Protein AF-A0A1R0V608-F1 (afdb_monomer_lite)

Foldseek 3Di:
DWDWDQDPVQKIKIKDKDFDADLVRHGDPPHIDIDIDIGNDPVVNVVVNVVCVVCVVVVHDPCPVVVVVVRPPLVVVVVVLVVCVVVDDPVVSVVSNVVSVVD

Structure (mmCIF, N/CA/C/O backbone):
data_AF-A0A1R0V608-F1
#
_entry.id   AF-A0A1R0V608-F1
#
loop_
_atom_site.group_PDB
_atom_site.id
_atom_site.type_symbol
_atom_site.label_atom_id
_atom_site.label_alt_id
_atom_site.label_comp_id
_atom_site.label_asym_id
_atom_site.label_entity_id
_atom_site.label_seq_id
_atom_site.pdbx_PDB_ins_code
_atom_site.Cartn_x
_atom_site.Cartn_y
_atom_site.Cartn_z
_atom_site.occupancy
_atom_site.B_iso_or_equiv
_atom_site.auth_seq_id
_atom_site.auth_comp_id
_atom_site.auth_asym_id
_atom_site.auth_atom_id
_atom_site.pdbx_PDB_model_num
ATOM 1 N N . MET A 1 1 ? -3.193 11.656 6.946 1.00 78.69 1 MET A N 1
ATOM 2 C CA . MET A 1 1 ? -4.225 11.465 7.982 1.00 78.69 1 MET A CA 1
ATOM 3 C C . MET A 1 1 ? -5.270 10.508 7.441 1.00 78.69 1 MET A C 1
ATOM 5 O O . MET A 1 1 ? -5.747 10.731 6.326 1.00 78.69 1 MET A O 1
ATOM 9 N N . ALA A 1 2 ? -5.525 9.419 8.165 1.00 88.31 2 ALA A N 1
ATOM 10 C CA . ALA A 1 2 ? -6.463 8.378 7.762 1.00 88.31 2 ALA A CA 1
ATOM 11 C C . ALA A 1 2 ? -7.786 8.540 8.527 1.00 88.31 2 ALA A C 1
ATOM 13 O O . ALA A 1 2 ? -7.813 9.016 9.660 1.00 88.31 2 ALA A O 1
ATOM 14 N N . TYR A 1 3 ? -8.902 8.169 7.910 1.00 91.69 3 TYR A N 1
ATOM 15 C CA . TYR A 1 3 ? -10.223 8.242 8.533 1.00 91.69 3 TYR A CA 1
ATOM 16 C C . TYR A 1 3 ? -11.063 7.023 8.173 1.00 91.69 3 TYR A C 1
ATOM 18 O O . TYR A 1 3 ? -10.761 6.310 7.219 1.00 91.69 3 TYR A O 1
ATOM 26 N N . ILE A 1 4 ? -12.114 6.778 8.951 1.00 93.00 4 ILE A N 1
ATOM 27 C CA . ILE A 1 4 ? -13.016 5.645 8.755 1.00 93.00 4 ILE A CA 1
ATOM 28 C C . ILE A 1 4 ? -14.385 6.176 8.369 1.00 93.00 4 ILE A C 1
ATOM 30 O O . ILE A 1 4 ? -14.875 7.155 8.930 1.00 93.00 4 ILE A O 1
ATOM 34 N N . ARG A 1 5 ? -14.991 5.519 7.391 1.00 92.12 5 ARG A N 1
ATOM 35 C CA . ARG A 1 5 ? -16.341 5.768 6.916 1.00 92.12 5 ARG A CA 1
ATOM 36 C C . ARG A 1 5 ? -17.150 4.491 7.070 1.00 92.12 5 ARG A C 1
ATOM 38 O O . ARG A 1 5 ? -16.773 3.455 6.531 1.00 92.12 5 ARG A O 1
ATOM 45 N N . GLU A 1 6 ? -18.279 4.569 7.755 1.00 90.50 6 GLU A N 1
ATOM 46 C CA . GLU A 1 6 ? -19.246 3.473 7.768 1.00 90.50 6 GLU A CA 1
ATOM 47 C C . GLU A 1 6 ? -20.010 3.427 6.440 1.00 90.50 6 GLU A C 1
ATOM 49 O O . GLU A 1 6 ? -20.413 4.454 5.883 1.00 90.50 6 GLU A O 1
ATOM 54 N N . LEU A 1 7 ? -20.162 2.220 5.903 1.00 89.06 7 LEU A N 1
ATOM 55 C CA . LEU A 1 7 ? -20.904 1.949 4.681 1.00 89.06 7 LEU A CA 1
ATOM 56 C C . LEU A 1 7 ? -22.309 1.454 5.026 1.00 89.06 7 LEU A C 1
ATOM 58 O O . LEU A 1 7 ? -22.538 0.807 6.046 1.00 89.06 7 LEU A O 1
ATOM 62 N N . THR A 1 8 ? -23.255 1.684 4.117 1.00 85.19 8 THR A N 1
ATOM 63 C CA . THR A 1 8 ? -24.673 1.321 4.282 1.00 85.19 8 THR A CA 1
ATOM 64 C C . THR A 1 8 ? -24.912 -0.184 4.461 1.00 85.19 8 THR A C 1
ATOM 66 O O . THR A 1 8 ? -25.985 -0.590 4.885 1.00 85.19 8 THR A O 1
ATOM 69 N N . ASN A 1 9 ? -23.919 -1.018 4.143 1.00 86.81 9 ASN A N 1
ATOM 70 C CA . ASN A 1 9 ? -23.944 -2.474 4.295 1.00 86.81 9 ASN A CA 1
ATOM 71 C C . ASN A 1 9 ? -23.361 -2.966 5.639 1.00 86.81 9 ASN A C 1
ATOM 73 O O . ASN A 1 9 ? -23.105 -4.159 5.779 1.00 86.81 9 ASN A O 1
ATOM 77 N N . GLY A 1 10 ? -23.099 -2.068 6.597 1.00 84.00 10 GLY A N 1
ATOM 78 C CA . GLY A 1 10 ? -22.519 -2.401 7.905 1.00 84.00 10 GLY A CA 1
ATOM 79 C C . GLY A 1 10 ? -21.003 -2.639 7.892 1.00 84.00 10 GLY A C 1
ATOM 80 O O . GLY A 1 10 ? -20.421 -2.954 8.930 1.00 84.00 10 GLY A O 1
ATOM 81 N N . LYS A 1 11 ? -20.344 -2.483 6.736 1.00 89.25 11 LYS A N 1
ATOM 82 C CA . LYS A 1 11 ? -18.883 -2.548 6.620 1.00 89.25 11 LYS A CA 1
ATOM 83 C C . LYS A 1 11 ? -18.244 -1.191 6.891 1.00 89.25 11 LYS A C 1
ATOM 85 O O . LYS A 1 11 ? -18.888 -0.148 6.825 1.00 89.25 11 LYS A O 1
ATOM 90 N N . HIS A 1 12 ? -16.948 -1.214 7.165 1.00 91.06 12 HIS A N 1
ATOM 91 C CA . HIS A 1 12 ? -16.175 -0.038 7.534 1.00 91.06 12 HIS A CA 1
ATOM 92 C C . HIS A 1 12 ? -15.093 0.184 6.482 1.00 91.06 12 HIS A C 1
ATOM 94 O O . HIS A 1 12 ? -14.305 -0.709 6.188 1.00 91.06 12 HIS A O 1
ATOM 100 N N . GLN A 1 13 ? -15.057 1.372 5.896 1.00 91.50 13 GLN A N 1
ATOM 101 C CA . GLN A 1 13 ? -14.074 1.756 4.897 1.00 91.50 13 GLN A CA 1
ATOM 102 C C . GLN A 1 13 ? -13.020 2.654 5.541 1.00 91.50 13 GLN A C 1
ATOM 104 O O . GLN A 1 13 ? -13.335 3.735 6.029 1.00 91.50 13 GLN A O 1
ATOM 109 N N . VAL A 1 14 ? -11.767 2.216 5.536 1.00 92.44 14 VAL A N 1
ATOM 110 C CA . VAL A 1 14 ? -10.612 3.011 5.948 1.00 92.44 14 VAL A CA 1
ATOM 111 C C . VAL A 1 14 ? -10.097 3.765 4.729 1.00 92.44 14 VAL A C 1
ATOM 113 O O . VAL A 1 14 ? -9.781 3.155 3.711 1.00 92.44 14 VAL A O 1
ATOM 116 N N . CYS A 1 15 ? -10.011 5.086 4.824 1.00 92.00 15 CYS A N 1
ATOM 117 C CA . CYS A 1 15 ? -9.596 5.983 3.753 1.00 92.00 15 CYS A CA 1
ATOM 118 C C . CYS A 1 15 ? -8.332 6.740 4.163 1.00 92.00 15 CYS A C 1
ATOM 120 O O . CYS A 1 15 ? -8.268 7.298 5.258 1.00 92.00 15 CYS A O 1
ATOM 122 N N . TRP A 1 16 ? -7.342 6.821 3.277 1.00 92.19 16 TRP A N 1
ATOM 123 C CA . TRP A 1 16 ? -6.118 7.585 3.525 1.00 92.19 16 TRP A CA 1
ATOM 124 C C . TRP A 1 16 ? -5.549 8.174 2.232 1.00 92.19 16 TRP A C 1
ATOM 126 O O . TRP A 1 16 ? -5.993 7.853 1.130 1.00 92.19 16 TRP A O 1
ATOM 136 N N . ARG A 1 17 ? -4.593 9.099 2.368 1.00 89.00 17 ARG A N 1
ATOM 137 C CA . ARG A 1 17 ? -3.900 9.732 1.239 1.00 8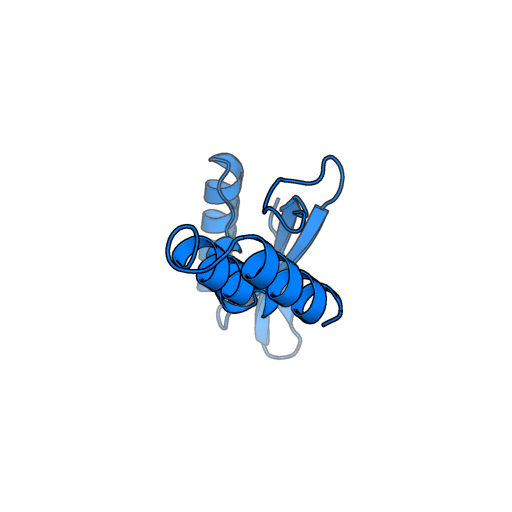9.00 17 ARG A CA 1
ATOM 138 C C . ARG A 1 17 ? -2.443 9.305 1.230 1.00 89.00 17 ARG A C 1
ATOM 140 O O . ARG A 1 17 ? -1.779 9.395 2.259 1.00 89.00 17 ARG A O 1
ATOM 147 N N . GLU A 1 18 ? -1.959 8.927 0.058 1.00 86.62 18 GLU A N 1
ATOM 148 C CA . GLU A 1 18 ? -0.555 8.603 -0.197 1.00 86.62 18 GLU A CA 1
ATOM 149 C C . GLU A 1 18 ? -0.050 9.397 -1.400 1.00 86.62 18 GLU A C 1
ATOM 151 O O . GLU A 1 18 ? -0.845 9.905 -2.195 1.00 86.62 18 GLU A O 1
ATOM 156 N N . ASN A 1 19 ? 1.270 9.507 -1.554 1.00 82.81 19 ASN A N 1
ATOM 157 C CA . ASN A 1 19 ? 1.862 10.100 -2.750 1.00 82.81 19 ASN A CA 1
ATOM 158 C C . ASN A 1 19 ? 1.548 9.236 -3.978 1.00 82.81 19 ASN A C 1
ATOM 160 O O . ASN A 1 19 ? 1.749 8.021 -3.954 1.00 82.81 19 ASN A O 1
ATOM 164 N N . ALA A 1 20 ? 1.106 9.871 -5.065 1.00 82.00 20 ALA A N 1
ATOM 165 C CA . ALA A 1 20 ? 1.067 9.217 -6.367 1.00 82.00 20 ALA A CA 1
ATOM 166 C C . ALA A 1 20 ? 2.494 8.837 -6.772 1.00 82.00 20 ALA A C 1
ATOM 168 O O . ALA A 1 20 ? 3.429 9.570 -6.450 1.00 82.00 20 ALA A O 1
ATOM 169 N N . ARG A 1 21 ? 2.669 7.726 -7.485 1.00 72.50 21 ARG A N 1
ATOM 170 C CA . ARG A 1 21 ? 3.973 7.309 -8.006 1.00 72.50 21 ARG A CA 1
ATOM 171 C C . ARG A 1 21 ? 3.957 7.266 -9.526 1.00 72.50 21 ARG A C 1
ATOM 173 O O . ARG A 1 21 ? 2.896 7.107 -10.124 1.00 72.50 21 ARG A O 1
ATOM 180 N N . ASP A 1 22 ? 5.122 7.481 -10.118 1.00 73.75 22 ASP A N 1
ATOM 181 C CA . ASP A 1 22 ? 5.336 7.291 -11.549 1.00 73.75 22 ASP A CA 1
ATOM 182 C C . ASP A 1 22 ? 5.565 5.807 -11.890 1.00 73.75 22 ASP A C 1
ATOM 184 O O . ASP A 1 22 ? 5.576 4.941 -11.009 1.00 73.75 22 ASP A O 1
ATOM 188 N N . ASP A 1 23 ? 5.788 5.519 -13.173 1.00 63.94 23 ASP A N 1
ATOM 189 C CA . ASP A 1 23 ? 6.050 4.166 -13.685 1.00 63.94 23 ASP A CA 1
ATOM 190 C C . ASP A 1 23 ? 7.324 3.521 -13.099 1.00 63.94 23 ASP A C 1
ATOM 192 O O . ASP A 1 23 ? 7.545 2.316 -13.244 1.00 63.94 23 ASP A O 1
ATOM 196 N N . TYR A 1 24 ? 8.170 4.310 -12.430 1.00 54.00 24 TYR A N 1
ATOM 197 C CA . TYR A 1 24 ? 9.416 3.889 -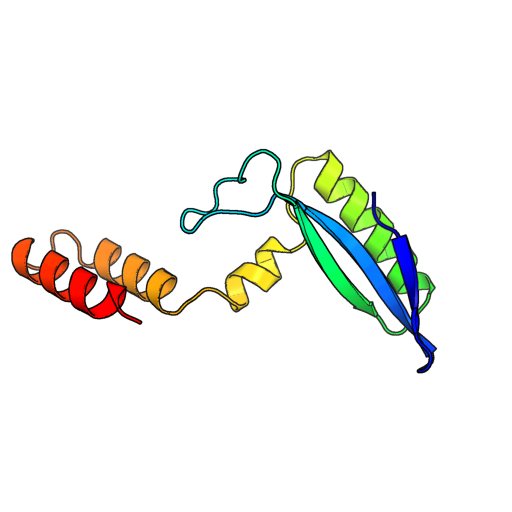11.788 1.00 54.00 24 TYR A CA 1
ATOM 198 C C . TYR A 1 24 ? 9.268 3.763 -10.266 1.00 54.00 24 TYR A C 1
ATOM 200 O O . TYR A 1 24 ? 10.224 3.416 -9.570 1.00 54.00 24 TYR A O 1
ATOM 208 N N . GLY A 1 25 ? 8.069 4.017 -9.735 1.00 58.56 25 GLY A N 1
ATOM 209 C CA . GLY A 1 25 ? 7.786 3.957 -8.313 1.00 58.56 25 GLY A CA 1
ATOM 210 C C . GLY A 1 25 ? 8.317 5.157 -7.530 1.00 58.56 25 GLY A C 1
ATOM 211 O O . GLY A 1 25 ? 8.317 5.096 -6.303 1.00 58.56 25 GLY A O 1
ATOM 212 N N . ALA A 1 26 ? 8.757 6.244 -8.162 1.00 71.00 26 ALA A N 1
ATOM 213 C CA . ALA A 1 26 ? 9.152 7.454 -7.450 1.00 71.00 26 ALA A CA 1
ATOM 214 C C . ALA A 1 26 ? 7.912 8.295 -7.088 1.00 71.00 26 ALA A C 1
ATOM 216 O O . ALA A 1 26 ? 6.981 8.390 -7.891 1.00 71.00 26 ALA A O 1
ATOM 217 N N . PRO A 1 27 ? 7.853 8.914 -5.892 1.00 75.62 27 PRO A N 1
ATOM 218 C CA . PRO A 1 27 ? 6.733 9.770 -5.520 1.00 75.62 27 PRO A CA 1
ATOM 219 C C . PRO A 1 27 ? 6.678 11.014 -6.417 1.00 75.62 27 PRO A C 1
ATOM 221 O O . PRO A 1 27 ? 7.625 11.797 -6.492 1.00 75.62 27 PRO A O 1
ATOM 224 N N . ILE A 1 28 ? 5.535 11.235 -7.060 1.00 78.06 28 ILE A N 1
ATOM 225 C CA . ILE A 1 28 ? 5.270 12.424 -7.861 1.00 78.06 28 ILE A CA 1
ATOM 226 C C . ILE A 1 28 ? 4.953 13.574 -6.908 1.00 78.06 28 ILE A C 1
ATOM 228 O O . ILE A 1 28 ? 3.901 13.616 -6.265 1.00 78.06 28 ILE A O 1
ATOM 232 N N . ARG A 1 29 ? 5.871 14.539 -6.829 1.00 79.50 29 ARG A N 1
ATOM 233 C CA . ARG A 1 29 ? 5.760 15.688 -5.926 1.00 79.50 29 ARG A CA 1
ATOM 234 C C . ARG A 1 29 ? 4.433 16.431 -6.132 1.00 79.50 29 ARG A C 1
ATOM 236 O O . ARG A 1 29 ? 4.116 16.865 -7.234 1.00 79.50 29 ARG A O 1
ATOM 243 N N . GLY A 1 30 ? 3.671 16.592 -5.050 1.00 81.62 30 GLY A N 1
ATOM 244 C CA . GLY A 1 30 ? 2.408 17.338 -5.044 1.00 81.62 30 GLY A CA 1
ATOM 245 C C . GLY A 1 30 ? 1.195 16.581 -5.595 1.00 81.62 30 GLY A C 1
ATOM 246 O O . GLY A 1 30 ? 0.087 17.111 -5.528 1.00 81.62 30 GLY A O 1
ATOM 247 N N . LYS A 1 31 ? 1.360 15.347 -6.091 1.00 85.06 31 LYS A N 1
ATOM 248 C CA . LYS A 1 31 ? 0.236 14.483 -6.467 1.00 85.06 31 LYS A CA 1
ATOM 249 C C . LYS A 1 31 ? -0.007 13.446 -5.381 1.00 85.06 31 LYS A C 1
ATOM 251 O O . LYS A 1 31 ? 0.899 12.727 -4.977 1.00 85.06 31 LYS A O 1
ATOM 256 N N . PHE A 1 32 ? -1.259 13.340 -4.955 1.00 86.38 32 PHE A N 1
ATOM 257 C CA . PHE A 1 32 ? -1.690 12.372 -3.954 1.00 86.38 32 PHE A CA 1
ATOM 258 C C . PHE A 1 32 ? -2.838 11.540 -4.503 1.00 86.38 32 PHE A C 1
ATOM 260 O O . PHE A 1 32 ? -3.708 12.074 -5.192 1.00 86.38 32 PHE A O 1
ATOM 267 N N . VAL A 1 33 ? -2.868 10.263 -4.146 1.00 87.38 33 VAL A N 1
ATOM 268 C CA . VAL A 1 33 ? -3.968 9.351 -4.458 1.00 87.38 33 VAL A CA 1
ATOM 269 C C . VAL A 1 33 ? -4.722 9.055 -3.172 1.00 87.38 33 VAL A C 1
ATOM 271 O O . VAL A 1 33 ? -4.122 8.839 -2.117 1.00 87.38 33 VAL A O 1
ATOM 274 N N . GLN A 1 34 ? -6.050 9.073 -3.253 1.00 89.81 34 GLN A N 1
ATOM 275 C CA . GLN A 1 34 ? -6.888 8.577 -2.173 1.00 89.81 34 GLN A CA 1
ATOM 276 C C . GLN A 1 34 ? -6.986 7.057 -2.287 1.00 89.81 34 GLN A C 1
ATOM 278 O O . GLN A 1 34 ? -7.404 6.530 -3.317 1.00 89.81 34 GLN A O 1
ATOM 283 N N . ARG A 1 35 ? -6.603 6.364 -1.220 1.00 89.75 35 ARG A N 1
ATOM 284 C CA . ARG A 1 35 ? -6.712 4.915 -1.092 1.00 89.75 35 ARG A CA 1
ATOM 285 C C . ARG A 1 35 ? -7.823 4.564 -0.120 1.00 89.75 35 ARG A C 1
ATOM 287 O O . ARG A 1 35 ? -8.138 5.337 0.789 1.00 89.75 35 ARG A O 1
ATOM 294 N N . THR A 1 36 ? -8.426 3.406 -0.350 1.00 90.25 36 THR A N 1
ATOM 295 C CA . THR A 1 36 ? -9.513 2.891 0.474 1.00 90.25 36 THR A CA 1
ATOM 296 C C . THR A 1 36 ? -9.353 1.398 0.686 1.00 90.25 36 THR A C 1
ATOM 298 O O . THR A 1 36 ? -9.084 0.671 -0.267 1.00 90.25 36 THR A O 1
ATOM 301 N N . GLU A 1 37 ? -9.604 0.938 1.903 1.00 89.19 37 GLU A N 1
ATOM 302 C CA . GLU A 1 37 ? -9.639 -0.474 2.277 1.00 89.19 37 GLU A CA 1
ATOM 303 C C . GLU A 1 37 ? -10.944 -0.733 3.028 1.00 89.19 37 GLU A C 1
ATOM 305 O O . GLU A 1 37 ? -11.346 0.074 3.862 1.00 89.19 37 GLU A O 1
ATOM 310 N N . THR A 1 38 ? -11.645 -1.819 2.709 1.00 91.38 38 THR A N 1
ATOM 311 C CA . THR A 1 38 ? -12.914 -2.156 3.371 1.00 91.38 38 THR A CA 1
ATOM 312 C C . THR A 1 38 ? -12.696 -3.327 4.312 1.00 91.38 38 THR A C 1
ATOM 314 O O . THR A 1 38 ? -12.163 -4.354 3.902 1.00 91.38 38 THR A O 1
ATOM 317 N N . VAL A 1 39 ? -13.140 -3.177 5.554 1.00 91.25 39 VAL A N 1
ATOM 318 C CA . VAL A 1 39 ? -13.071 -4.189 6.607 1.00 91.25 39 VAL A CA 1
ATOM 319 C C . VAL A 1 39 ? -14.453 -4.418 7.210 1.00 91.25 39 VAL A C 1
ATOM 321 O O . VAL A 1 39 ? -15.345 -3.571 7.117 1.00 91.25 39 VAL A O 1
ATOM 324 N N . ASP A 1 40 ? -14.646 -5.574 7.836 1.00 89.12 40 ASP A N 1
ATOM 325 C CA . ASP A 1 40 ? -15.977 -5.989 8.282 1.00 89.12 40 ASP A CA 1
ATOM 326 C C . ASP A 1 40 ? -16.351 -5.436 9.666 1.00 89.12 40 ASP A C 1
ATOM 328 O O . ASP A 1 40 ? -17.531 -5.310 9.972 1.00 89.12 40 ASP A O 1
ATOM 332 N N . THR A 1 41 ? -15.376 -5.062 10.505 1.00 91.75 41 THR A N 1
ATOM 333 C CA . THR A 1 41 ? -15.644 -4.622 11.889 1.00 91.75 41 THR A CA 1
ATOM 334 C C . THR A 1 41 ? -15.002 -3.278 12.235 1.00 91.75 41 THR A C 1
ATOM 336 O O . THR A 1 41 ? -13.867 -3.001 11.841 1.00 91.75 41 THR A O 1
ATOM 339 N N . ALA A 1 42 ? -15.676 -2.483 13.075 1.00 88.06 42 ALA A N 1
ATOM 340 C CA . ALA A 1 42 ? -15.165 -1.205 13.587 1.00 88.06 42 ALA A CA 1
ATOM 341 C C . ALA A 1 42 ? -13.797 -1.344 14.274 1.00 88.06 42 ALA A C 1
ATOM 343 O O . ALA A 1 42 ? -12.878 -0.561 14.047 1.00 88.06 42 ALA A O 1
ATOM 344 N N . LYS A 1 43 ? -13.625 -2.400 15.080 1.00 90.69 43 LYS A N 1
ATOM 345 C CA . LYS A 1 43 ? -12.371 -2.660 15.801 1.00 90.69 43 LYS A CA 1
ATOM 346 C C . LYS A 1 43 ? -11.207 -2.955 14.852 1.00 90.69 43 LYS A C 1
ATOM 348 O O . LYS A 1 43 ? -10.072 -2.583 15.148 1.00 90.69 43 LYS A O 1
ATOM 353 N N . GLN A 1 44 ? -11.465 -3.633 13.733 1.00 88.19 44 GLN A N 1
ATOM 354 C CA . GLN A 1 44 ? -10.455 -3.832 12.692 1.00 88.19 44 GLN A CA 1
ATOM 355 C C . GLN A 1 44 ? -10.156 -2.524 11.961 1.00 88.19 44 GLN A C 1
ATOM 357 O O . GLN A 1 44 ? -8.986 -2.242 11.719 1.00 88.19 44 GLN A O 1
ATOM 362 N N . ALA A 1 45 ? -11.177 -1.711 11.678 1.00 89.62 45 ALA A N 1
ATOM 363 C CA . ALA A 1 45 ? -11.008 -0.425 11.006 1.00 89.62 45 ALA A CA 1
ATOM 364 C C . ALA A 1 45 ? -10.094 0.513 11.803 1.00 89.62 45 ALA A C 1
ATOM 366 O O . ALA A 1 45 ? -9.143 1.053 11.241 1.00 89.62 45 ALA A O 1
ATOM 367 N N . GLU A 1 46 ? -10.305 0.630 13.118 1.00 90.31 46 GLU A N 1
ATOM 368 C CA . GLU A 1 46 ? -9.482 1.504 13.962 1.00 90.31 46 GLU A CA 1
ATOM 369 C C . GLU A 1 46 ? -8.036 1.011 14.060 1.00 90.31 46 GLU A C 1
ATOM 371 O O . GLU A 1 46 ? -7.094 1.786 13.903 1.00 90.31 46 GLU A O 1
ATOM 376 N N . ARG A 1 47 ? -7.836 -0.303 14.230 1.00 92.31 47 ARG A N 1
ATOM 377 C CA . ARG A 1 47 ? -6.491 -0.902 14.210 1.00 92.31 47 ARG A CA 1
ATOM 378 C C . ARG A 1 47 ? -5.782 -0.644 12.885 1.00 92.31 47 ARG A C 1
ATOM 380 O O . ARG A 1 47 ? -4.595 -0.329 12.881 1.00 92.31 47 ARG A O 1
ATOM 387 N N . ARG A 1 48 ? -6.502 -0.779 11.768 1.00 91.19 48 ARG A N 1
ATOM 388 C CA . ARG A 1 48 ? -5.937 -0.583 10.435 1.00 91.19 48 ARG A CA 1
ATOM 389 C C . ARG A 1 48 ? -5.600 0.882 10.178 1.00 91.19 48 ARG A C 1
ATOM 391 O O . ARG A 1 48 ? -4.517 1.152 9.672 1.00 91.19 48 ARG A O 1
ATOM 398 N N . LYS A 1 49 ? -6.464 1.813 10.589 1.00 92.25 49 LYS A N 1
ATOM 399 C CA . LYS A 1 49 ? -6.207 3.258 10.547 1.00 92.25 49 LYS A CA 1
ATOM 400 C C . LYS A 1 49 ? -4.923 3.621 11.299 1.00 92.25 49 LYS A C 1
ATOM 402 O O . LYS A 1 49 ? -4.062 4.266 10.714 1.00 92.25 49 LYS A O 1
ATOM 407 N N . VAL A 1 50 ? -4.760 3.153 12.540 1.00 92.50 50 VAL A N 1
ATOM 408 C CA . VAL A 1 50 ? -3.546 3.414 13.337 1.00 92.50 50 VAL A CA 1
ATOM 409 C C . VAL A 1 50 ? -2.302 2.826 12.666 1.00 92.50 50 VAL A C 1
ATOM 411 O O . VAL A 1 50 ? -1.277 3.496 12.582 1.00 92.50 50 VAL A O 1
ATOM 414 N N . ALA A 1 51 ? -2.388 1.599 12.143 1.00 90.06 51 ALA A N 1
ATOM 415 C CA . ALA A 1 51 ? -1.276 0.983 11.422 1.00 90.06 51 ALA A CA 1
ATOM 416 C C . ALA A 1 51 ? -0.876 1.790 10.173 1.00 90.06 51 ALA A C 1
ATOM 418 O O . ALA A 1 51 ? 0.309 1.996 9.936 1.00 90.06 51 ALA A O 1
ATOM 419 N N . ILE A 1 52 ? -1.859 2.281 9.412 1.00 89.19 52 ILE A N 1
ATOM 420 C CA . ILE A 1 52 ? -1.643 3.139 8.239 1.00 89.19 52 ILE A CA 1
ATOM 421 C C . ILE A 1 52 ? -0.975 4.456 8.640 1.00 89.19 52 ILE A C 1
ATOM 423 O O . ILE A 1 52 ? -0.056 4.902 7.962 1.00 89.19 52 ILE A O 1
ATOM 427 N N . GLU A 1 53 ? -1.419 5.089 9.725 1.00 88.50 53 GLU A N 1
ATOM 428 C CA . GLU A 1 53 ? -0.837 6.352 10.187 1.00 88.50 53 GLU A CA 1
ATOM 429 C C . GLU A 1 53 ? 0.618 6.179 10.625 1.00 88.50 53 GLU A C 1
ATOM 431 O O . GLU A 1 53 ? 1.468 6.953 10.187 1.00 88.50 53 GLU A O 1
ATOM 436 N N . LEU A 1 54 ? 0.919 5.118 11.377 1.00 89.44 54 LEU A N 1
ATOM 437 C CA . LEU A 1 54 ? 2.280 4.781 11.797 1.00 89.44 54 LEU A CA 1
ATOM 438 C C . LEU A 1 54 ? 3.195 4.465 10.602 1.00 89.44 54 LEU A C 1
ATOM 440 O O . LEU A 1 54 ? 4.357 4.875 10.549 1.00 89.44 54 LEU A O 1
ATOM 444 N N . GLU A 1 55 ? 2.678 3.730 9.620 1.00 85.88 55 GLU A N 1
ATOM 445 C CA . GLU A 1 55 ? 3.428 3.389 8.416 1.00 85.88 55 GLU A CA 1
ATOM 446 C C . GLU A 1 55 ? 3.699 4.630 7.553 1.00 85.88 55 GLU A C 1
ATOM 448 O O . GLU A 1 55 ? 4.818 4.811 7.089 1.00 85.88 55 GLU A O 1
ATOM 453 N N . ILE A 1 56 ? 2.731 5.539 7.400 1.00 84.06 56 ILE A N 1
ATOM 454 C CA . ILE A 1 56 ? 2.943 6.807 6.682 1.00 84.06 56 ILE A CA 1
ATOM 455 C C . ILE A 1 56 ? 3.954 7.695 7.419 1.00 84.06 56 ILE A C 1
ATOM 457 O O . ILE A 1 56 ? 4.808 8.306 6.777 1.00 84.06 56 ILE A O 1
ATOM 461 N N . GLU A 1 57 ? 3.875 7.773 8.749 1.00 83.44 57 GLU A N 1
ATOM 462 C CA . GLU A 1 57 ? 4.787 8.579 9.569 1.00 83.44 57 GLU A CA 1
ATOM 463 C C . GLU A 1 57 ? 6.231 8.065 9.501 1.00 83.44 57 GLU A C 1
ATOM 465 O O . GLU A 1 57 ? 7.169 8.854 9.401 1.00 83.44 57 GLU A O 1
ATOM 470 N N . SER A 1 58 ? 6.413 6.745 9.446 1.00 82.38 58 SER A N 1
ATOM 471 C CA . SER A 1 58 ? 7.724 6.124 9.214 1.00 82.38 58 SER A CA 1
ATOM 472 C C . SER A 1 58 ? 8.223 6.230 7.761 1.00 82.38 58 SER A C 1
ATOM 474 O O . SER A 1 58 ? 9.319 5.762 7.453 1.00 82.38 58 SER A O 1
ATOM 476 N N . GLY A 1 59 ? 7.457 6.864 6.864 1.00 72.88 59 GLY A N 1
ATOM 477 C CA . GLY A 1 59 ? 7.797 7.025 5.446 1.00 72.88 59 GLY A CA 1
ATOM 478 C C . GLY A 1 59 ? 7.500 5.793 4.583 1.00 72.88 59 GLY A C 1
ATOM 479 O O . GLY A 1 59 ? 7.936 5.727 3.430 1.00 72.88 59 GLY A O 1
ATOM 480 N N . GLY A 1 60 ? 6.773 4.819 5.130 1.00 75.06 60 GLY A N 1
ATOM 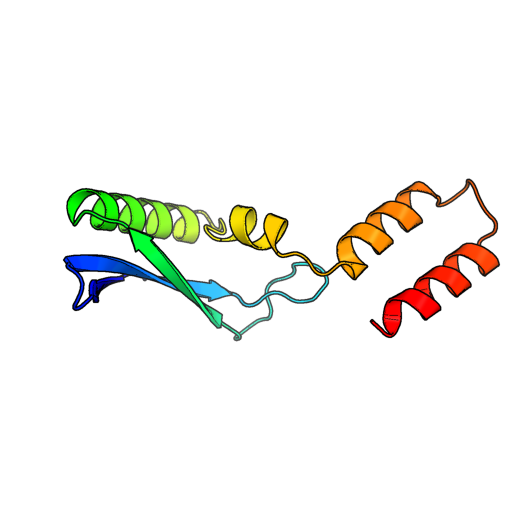481 C CA . GLY A 1 60 ? 6.290 3.630 4.442 1.00 75.06 60 GLY A CA 1
ATOM 482 C C . GLY A 1 60 ? 5.109 3.898 3.506 1.00 75.06 60 GLY A C 1
ATOM 483 O O . GLY A 1 60 ? 4.621 5.021 3.356 1.00 75.06 60 GLY A O 1
ATOM 484 N N . GLN A 1 61 ? 4.655 2.835 2.839 1.00 75.12 61 GLN A N 1
ATOM 485 C CA . GLN A 1 61 ? 3.536 2.887 1.902 1.00 75.12 61 GLN A CA 1
ATOM 486 C C . GLN A 1 61 ? 2.600 1.691 2.135 1.00 75.12 61 GLN A C 1
ATOM 488 O O . GLN A 1 61 ? 2.834 0.617 1.566 1.00 75.12 61 GLN A O 1
ATOM 493 N N . PRO A 1 62 ? 1.502 1.898 2.882 1.00 79.06 62 PRO A N 1
ATOM 494 C CA . PRO A 1 62 ? 0.525 0.857 3.190 1.00 79.06 62 PRO A CA 1
ATOM 495 C C . PRO A 1 62 ? -0.040 0.113 1.978 1.00 79.06 62 PRO A C 1
ATOM 497 O O . PRO A 1 62 ? -0.354 -1.075 2.081 1.00 79.06 62 PRO A O 1
ATOM 500 N N . SER A 1 63 ? -0.184 0.782 0.827 1.00 72.62 63 SER A N 1
ATOM 501 C CA . SER A 1 63 ? -0.693 0.152 -0.399 1.00 72.62 63 SER A CA 1
ATOM 502 C C . SER A 1 63 ? 0.353 -0.632 -1.196 1.00 72.62 63 SER A C 1
ATOM 504 O O . SER A 1 63 ? -0.017 -1.292 -2.162 1.00 72.62 63 SER A O 1
ATOM 506 N N . ALA A 1 64 ? 1.645 -0.589 -0.850 1.00 67.00 64 ALA A N 1
ATOM 507 C CA . ALA A 1 64 ? 2.712 -1.102 -1.718 1.00 67.00 64 ALA A CA 1
ATOM 508 C C . ALA A 1 64 ? 2.622 -2.613 -1.998 1.00 67.00 64 ALA A C 1
ATOM 510 O O . ALA A 1 64 ? 3.095 -3.083 -3.034 1.00 67.00 64 ALA A O 1
ATOM 511 N N . SER A 1 65 ? 2.040 -3.392 -1.083 1.00 64.31 65 SER A N 1
ATOM 512 C CA . SER A 1 65 ? 1.778 -4.823 -1.278 1.00 64.31 65 SER A CA 1
ATOM 513 C C . SER A 1 65 ? 0.621 -5.068 -2.251 1.00 64.31 65 SER A C 1
ATOM 515 O O . SER A 1 65 ? 0.748 -5.898 -3.149 1.00 64.31 65 SER A O 1
ATOM 517 N N . ALA A 1 66 ? -0.472 -4.314 -2.113 1.00 63.91 66 ALA A N 1
ATOM 518 C CA . ALA A 1 66 ? -1.622 -4.369 -3.011 1.00 63.91 66 ALA A CA 1
ATOM 519 C C . ALA A 1 66 ? -1.265 -3.851 -4.413 1.00 63.91 66 ALA A C 1
ATOM 521 O O . ALA A 1 66 ? -1.606 -4.480 -5.412 1.00 63.91 66 ALA A O 1
ATOM 522 N N . ASP A 1 67 ? -0.499 -2.761 -4.488 1.00 63.81 67 ASP A N 1
ATOM 523 C CA . ASP A 1 67 ? -0.047 -2.185 -5.751 1.00 63.81 67 ASP A CA 1
ATOM 524 C C . ASP A 1 67 ? 0.869 -3.159 -6.503 1.00 63.81 67 ASP A C 1
ATOM 526 O O . ASP A 1 67 ? 0.711 -3.315 -7.713 1.00 63.81 67 ASP A O 1
ATOM 530 N N . ARG A 1 68 ? 1.753 -3.885 -5.793 1.00 59.12 68 ARG A N 1
ATOM 531 C CA . ARG A 1 68 ? 2.582 -4.962 -6.365 1.00 59.12 68 ARG A CA 1
ATOM 532 C C . ARG A 1 68 ? 1.767 -6.072 -7.022 1.00 59.12 68 ARG A C 1
ATOM 534 O O . ARG A 1 68 ? 2.254 -6.659 -7.977 1.00 59.12 68 ARG A O 1
ATOM 541 N N . ALA A 1 69 ? 0.567 -6.363 -6.525 1.00 56.34 69 ALA A N 1
ATOM 542 C CA . ALA A 1 69 ? -0.332 -7.341 -7.137 1.00 56.34 69 ALA A CA 1
ATOM 543 C C . ALA A 1 69 ? -1.093 -6.775 -8.353 1.00 56.34 69 ALA A C 1
ATOM 545 O O . ALA A 1 69 ? -1.613 -7.540 -9.158 1.00 56.34 69 ALA A O 1
ATOM 546 N N . SER A 1 70 ? -1.154 -5.448 -8.490 1.00 53.75 70 SER A N 1
ATOM 547 C CA . SER A 1 70 ? -1.869 -4.739 -9.559 1.00 53.75 70 SER A CA 1
ATOM 548 C C . SER A 1 70 ? -0.958 -4.144 -10.638 1.00 53.75 70 SER A C 1
ATOM 550 O O . SER A 1 70 ? -1.421 -3.345 -11.453 1.00 53.75 70 SER A O 1
ATOM 552 N N . GLN A 1 71 ? 0.339 -4.467 -10.631 1.00 59.53 71 GLN A N 1
ATOM 553 C CA . GLN A 1 71 ? 1.279 -3.837 -11.555 1.00 59.53 71 GLN A CA 1
ATOM 554 C C . GLN A 1 71 ? 0.922 -4.148 -13.018 1.00 59.53 71 GLN A C 1
ATOM 556 O O . GLN A 1 71 ? 0.565 -5.288 -13.332 1.00 59.53 71 GLN A O 1
ATOM 561 N N . PRO A 1 72 ? 1.039 -3.160 -13.928 1.00 60.75 72 PRO A N 1
ATOM 562 C CA . PRO A 1 72 ? 0.822 -3.380 -15.352 1.00 60.75 72 PRO A CA 1
ATOM 563 C C . PRO A 1 72 ? 1.732 -4.487 -15.885 1.00 60.75 72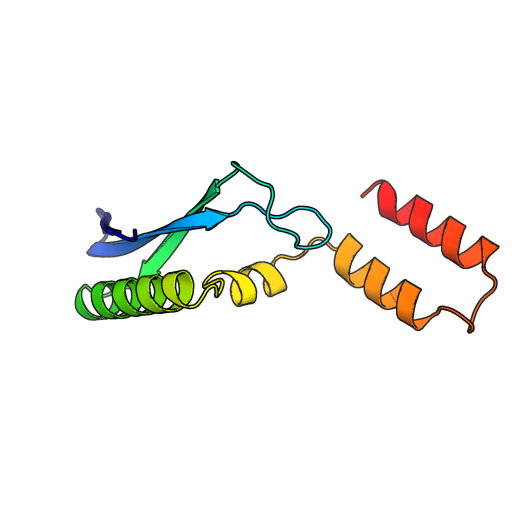 PRO A C 1
ATOM 565 O O . PRO A 1 72 ? 2.879 -4.614 -15.454 1.00 60.75 72 PRO A O 1
ATOM 568 N N . VAL A 1 73 ? 1.258 -5.243 -16.879 1.00 63.22 73 VAL A N 1
ATOM 569 C CA . VAL A 1 73 ? 2.026 -6.323 -17.532 1.00 63.22 73 VAL A CA 1
ATOM 570 C C . VAL A 1 73 ? 3.407 -5.837 -17.991 1.00 63.22 73 VAL A C 1
ATOM 572 O O . VAL A 1 73 ? 4.393 -6.561 -17.856 1.00 63.22 73 VAL A O 1
ATOM 575 N N . ALA A 1 74 ? 3.501 -4.581 -18.435 1.00 60.28 74 ALA A N 1
ATOM 576 C CA . ALA A 1 74 ? 4.747 -3.925 -18.815 1.00 60.28 74 ALA A CA 1
ATOM 577 C C . ALA A 1 74 ? 5.822 -3.922 -17.705 1.00 60.28 74 ALA A C 1
ATOM 579 O O . ALA A 1 74 ? 7.011 -4.013 -18.010 1.00 60.28 74 ALA A O 1
ATOM 580 N N . HIS A 1 75 ? 5.441 -3.875 -16.422 1.00 65.19 75 HIS A N 1
ATOM 581 C CA . HIS A 1 75 ? 6.387 -3.940 -15.303 1.00 65.19 75 HIS A CA 1
ATOM 582 C C . HIS A 1 75 ? 7.074 -5.309 -15.227 1.00 65.19 75 HIS A C 1
ATOM 584 O O . HIS A 1 75 ? 8.300 -5.396 -15.153 1.00 65.19 75 HIS A O 1
ATOM 590 N N . TYR A 1 76 ? 6.296 -6.389 -15.317 1.00 68.75 76 TYR A N 1
ATOM 591 C CA . TYR A 1 76 ? 6.835 -7.748 -15.314 1.00 68.75 76 TYR A CA 1
ATOM 592 C C . TYR A 1 76 ? 7.607 -8.058 -16.598 1.00 68.75 76 TYR A C 1
ATOM 594 O O . TYR A 1 76 ? 8.663 -8.687 -16.541 1.00 68.75 76 TYR A O 1
ATOM 602 N N . ALA A 1 77 ? 7.128 -7.567 -17.744 1.00 69.62 77 ALA A N 1
ATOM 603 C CA . ALA A 1 77 ? 7.840 -7.676 -19.012 1.00 69.62 77 ALA A CA 1
ATOM 604 C C . ALA A 1 77 ? 9.212 -6.988 -18.934 1.00 69.62 77 ALA A C 1
ATOM 606 O O . ALA A 1 77 ? 10.218 -7.556 -19.348 1.00 69.62 77 ALA A O 1
ATOM 607 N N . ARG A 1 78 ? 9.292 -5.806 -18.312 1.00 70.31 78 ARG A N 1
ATOM 608 C CA . ARG A 1 78 ? 10.562 -5.110 -18.085 1.00 70.31 78 ARG A CA 1
ATOM 609 C C . ARG A 1 78 ? 11.513 -5.903 -17.191 1.00 70.31 78 ARG A C 1
ATOM 611 O O . ARG A 1 78 ? 12.676 -6.038 -17.554 1.00 70.31 78 ARG A O 1
ATOM 618 N N . MET A 1 79 ? 11.030 -6.476 -16.087 1.00 74.38 79 MET A N 1
ATOM 619 C CA . MET A 1 79 ? 11.850 -7.355 -15.239 1.00 74.38 79 MET A CA 1
ATOM 620 C C . MET A 1 79 ? 12.373 -8.575 -16.009 1.00 74.38 79 MET A C 1
ATOM 622 O O . MET A 1 79 ? 13.527 -8.966 -15.843 1.00 74.38 79 MET A O 1
ATOM 626 N N . TYR A 1 80 ? 11.538 -9.161 -16.869 1.00 77.38 80 TYR A N 1
ATOM 627 C CA . TYR A 1 80 ? 11.928 -10.265 -17.740 1.00 77.38 80 TYR A CA 1
ATOM 628 C C . TYR A 1 80 ? 13.020 -9.846 -18.738 1.00 77.38 80 TYR A C 1
ATOM 630 O O . TYR A 1 80 ? 14.031 -10.536 -18.860 1.00 77.38 80 TYR A O 1
ATOM 638 N N . PHE A 1 81 ? 12.876 -8.690 -19.392 1.00 77.56 81 PHE A N 1
ATOM 639 C CA . PHE A 1 81 ? 13.889 -8.178 -20.318 1.00 77.56 81 PHE A CA 1
ATOM 640 C C . PHE A 1 81 ? 15.191 -7.788 -19.615 1.00 77.56 81 PHE A C 1
ATOM 642 O O . PHE A 1 81 ? 16.266 -8.058 -20.141 1.00 77.56 81 PHE A O 1
ATOM 649 N N . ASP A 1 82 ? 15.127 -7.228 -18.409 1.00 78.31 82 ASP A N 1
ATOM 650 C CA . ASP A 1 82 ? 16.324 -6.920 -17.624 1.00 78.31 82 ASP A CA 1
ATOM 651 C C . ASP A 1 82 ? 17.074 -8.200 -17.209 1.00 78.31 82 ASP A C 1
ATOM 653 O O . ASP A 1 82 ? 18.303 -8.220 -17.217 1.00 78.31 82 ASP A O 1
ATOM 657 N N . ALA A 1 83 ? 16.365 -9.304 -16.945 1.00 78.94 83 ALA A N 1
ATOM 658 C CA . ALA A 1 83 ? 16.975 -10.613 -16.683 1.00 78.94 83 ALA A CA 1
ATOM 659 C C . ALA A 1 83 ? 17.568 -11.292 -17.938 1.00 78.94 83 ALA A C 1
ATOM 661 O O . ALA A 1 83 ? 18.400 -12.200 -17.824 1.00 78.94 83 ALA A O 1
ATOM 662 N N . LEU A 1 84 ? 17.134 -10.871 -19.129 1.00 75.56 84 LEU A N 1
ATOM 663 C CA . LEU A 1 84 ? 17.671 -11.302 -20.422 1.00 75.56 84 LEU A CA 1
ATOM 664 C C . LEU A 1 84 ? 18.831 -10.432 -20.910 1.00 75.56 84 LEU A C 1
ATOM 666 O O . LEU A 1 84 ? 19.490 -10.785 -21.892 1.00 75.56 84 LEU A O 1
ATOM 670 N N . ASN A 1 85 ? 19.106 -9.326 -20.222 1.00 74.50 85 ASN A N 1
ATOM 671 C CA . ASN A 1 85 ? 20.230 -8.465 -20.534 1.00 74.50 85 ASN A CA 1
ATOM 672 C C . ASN A 1 85 ? 21.535 -9.283 -20.469 1.00 74.50 85 ASN A C 1
ATOM 674 O O . ASN A 1 85 ? 21.736 -10.074 -19.543 1.00 74.50 85 ASN A O 1
ATOM 678 N N . SER A 1 86 ? 22.387 -9.149 -21.487 1.00 73.81 86 SER A N 1
ATOM 679 C CA . SER A 1 86 ? 23.600 -9.964 -21.710 1.00 73.81 86 SER A CA 1
ATOM 680 C C . SER A 1 86 ? 23.394 -11.425 -22.153 1.00 73.81 86 SER A C 1
ATOM 682 O O . SER A 1 86 ? 24.384 -12.133 -22.338 1.00 73.81 86 SER A O 1
ATOM 684 N N . LYS A 1 87 ? 22.153 -11.905 -22.340 1.00 78.31 87 LYS A N 1
ATOM 685 C CA . LYS A 1 87 ? 21.861 -13.255 -22.881 1.00 78.31 87 LYS A CA 1
ATOM 686 C C . LYS A 1 87 ? 21.378 -13.252 -24.330 1.00 78.31 87 LYS A C 1
ATOM 688 O O . LYS A 1 87 ? 21.433 -14.283 -24.993 1.00 78.31 87 LYS A O 1
ATOM 693 N N . ILE A 1 88 ? 20.893 -12.112 -24.800 1.00 80.31 88 ILE A N 1
ATOM 694 C CA . ILE A 1 88 ? 20.419 -11.879 -26.163 1.00 80.31 88 ILE A CA 1
ATOM 695 C C . ILE A 1 88 ? 20.973 -10.552 -26.668 1.00 80.31 88 ILE A C 1
ATOM 697 O O . ILE A 1 88 ? 21.398 -9.709 -25.878 1.00 80.31 88 ILE A O 1
ATOM 701 N N . ASP A 1 89 ? 20.980 -10.394 -27.988 1.00 83.56 89 ASP A N 1
ATOM 702 C CA . ASP A 1 89 ? 21.493 -9.192 -28.629 1.00 83.56 89 ASP A CA 1
ATOM 703 C C . ASP A 1 89 ? 20.694 -7.940 -28.230 1.00 83.56 89 ASP A C 1
ATOM 705 O O . ASP A 1 89 ? 19.463 -7.969 -28.111 1.00 83.56 89 ASP A O 1
ATOM 709 N N . GLN A 1 90 ? 21.409 -6.831 -28.041 1.00 78.88 90 GLN A N 1
ATOM 710 C CA . GLN A 1 90 ? 20.847 -5.579 -27.537 1.00 78.88 90 GLN A CA 1
ATOM 711 C C . GLN A 1 90 ? 19.747 -5.033 -28.461 1.00 78.88 90 GLN A C 1
ATOM 713 O O . GLN A 1 90 ? 18.713 -4.576 -27.972 1.00 78.88 90 GLN A O 1
ATOM 718 N N . SER A 1 91 ? 19.919 -5.154 -29.784 1.00 81.38 91 SER A N 1
ATOM 719 C CA . SER A 1 91 ? 18.928 -4.687 -30.766 1.00 81.38 91 SER A CA 1
ATOM 720 C C . SER A 1 91 ? 17.6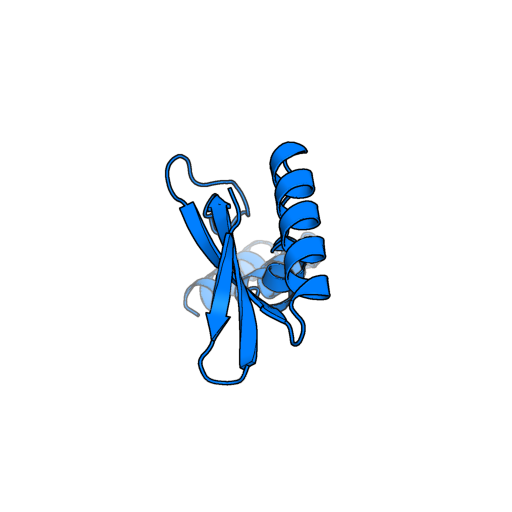14 -5.469 -30.678 1.00 81.38 91 SER A C 1
ATOM 722 O O . SER A 1 91 ? 16.525 -4.915 -30.823 1.00 81.38 91 SER A O 1
ATOM 724 N N . THR A 1 92 ? 17.706 -6.760 -30.353 1.00 79.69 92 THR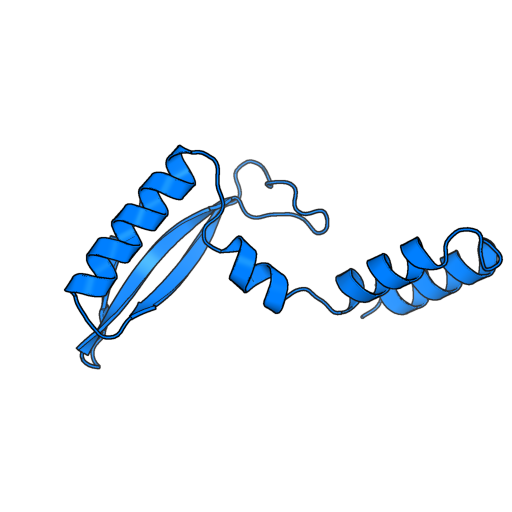 A N 1
ATOM 725 C CA . THR A 1 92 ? 16.547 -7.637 -30.163 1.00 79.69 92 THR A CA 1
ATOM 726 C C . THR A 1 92 ? 15.798 -7.278 -28.880 1.00 79.69 92 THR A C 1
ATOM 728 O O . THR A 1 92 ? 14.569 -7.235 -28.856 1.00 79.69 92 THR A O 1
ATOM 731 N N . LEU A 1 93 ? 16.533 -6.976 -27.809 1.00 80.75 93 LEU A N 1
ATOM 732 C CA . LEU A 1 93 ? 15.972 -6.586 -26.517 1.00 80.75 93 LEU A CA 1
ATOM 733 C C . LEU A 1 93 ? 15.244 -5.231 -26.603 1.00 80.75 93 LEU A C 1
ATOM 735 O O . LEU A 1 93 ? 14.163 -5.065 -26.034 1.00 80.75 93 LEU A O 1
ATOM 739 N N . GLU A 1 94 ? 15.796 -4.284 -27.361 1.00 79.12 94 GLU A N 1
ATOM 740 C CA . GLU A 1 94 ? 15.163 -2.992 -27.643 1.00 79.12 94 GLU A CA 1
ATOM 741 C C . GLU A 1 94 ? 13.894 -3.141 -28.493 1.00 79.12 94 GLU A C 1
ATOM 743 O O . GLU A 1 94 ? 12.862 -2.579 -28.124 1.00 79.12 94 GLU A O 1
ATOM 748 N N . GLY A 1 95 ? 13.915 -3.985 -29.532 1.00 79.62 95 GLY A N 1
ATOM 749 C CA . GLY A 1 95 ? 12.726 -4.284 -30.338 1.00 79.62 95 GLY A CA 1
ATOM 750 C C . GLY A 1 95 ? 11.577 -4.884 -29.518 1.00 79.62 95 GLY A C 1
ATOM 751 O O . GLY A 1 95 ? 10.426 -4.464 -29.646 1.00 79.62 95 GLY A O 1
ATOM 752 N N . TYR A 1 96 ? 11.873 -5.809 -28.599 1.00 75.94 96 TYR A N 1
ATOM 753 C CA . TYR A 1 96 ? 10.846 -6.352 -27.705 1.00 75.94 96 TYR A CA 1
ATOM 754 C C . TYR A 1 96 ? 10.288 -5.309 -26.730 1.00 75.94 96 TYR A C 1
ATOM 756 O O . TYR A 1 96 ? 9.081 -5.290 -26.474 1.00 75.94 96 TYR A O 1
ATOM 764 N N . ARG A 1 97 ? 11.134 -4.415 -26.204 1.00 73.44 97 ARG A N 1
ATOM 765 C CA . ARG A 1 97 ? 10.687 -3.317 -25.334 1.00 73.44 97 ARG A CA 1
ATOM 766 C C . ARG A 1 97 ? 9.768 -2.340 -26.065 1.00 73.44 97 ARG A C 1
ATOM 768 O O . ARG A 1 97 ? 8.846 -1.832 -25.434 1.00 73.44 97 ARG A O 1
ATOM 775 N N . GLU A 1 98 ? 9.988 -2.083 -27.355 1.00 73.88 98 GLU A N 1
ATOM 776 C CA . GLU A 1 98 ? 9.102 -1.227 -28.155 1.00 73.88 98 GLU A CA 1
ATOM 777 C C . GLU A 1 98 ? 7.719 -1.845 -28.365 1.00 73.88 98 GLU A C 1
ATOM 779 O O . GLU A 1 98 ? 6.717 -1.160 -28.169 1.00 73.88 98 GLU A O 1
ATOM 784 N N . ILE A 1 99 ? 7.645 -3.146 -28.663 1.00 72.12 99 ILE A N 1
ATOM 785 C CA . ILE A 1 99 ? 6.367 -3.860 -28.828 1.00 72.12 99 ILE A CA 1
ATOM 786 C C . ILE A 1 99 ? 5.539 -3.803 -27.536 1.00 72.12 99 ILE A C 1
ATOM 788 O O . ILE A 1 99 ? 4.338 -3.543 -27.567 1.00 72.12 99 ILE A O 1
ATOM 792 N N . TYR A 1 100 ? 6.186 -3.988 -26.384 1.00 62.56 100 TYR A N 1
ATOM 793 C CA . TYR A 1 100 ? 5.528 -3.933 -25.075 1.00 62.56 100 TYR A CA 1
ATOM 794 C C . TYR A 1 100 ? 5.246 -2.514 -24.567 1.00 62.56 100 TYR A C 1
ATOM 796 O O . TYR A 1 100 ? 4.574 -2.361 -23.554 1.00 62.56 100 TYR A O 1
ATOM 804 N N . ARG A 1 101 ? 5.739 -1.472 -25.245 1.00 56.56 101 ARG A N 1
ATOM 805 C CA . ARG A 1 101 ? 5.504 -0.066 -24.876 1.00 56.56 101 ARG A CA 1
ATOM 806 C C . ARG A 1 101 ? 4.133 0.455 -25.316 1.00 56.56 101 ARG A C 1
ATOM 808 O O . ARG A 1 101 ? 3.733 1.531 -24.883 1.00 56.56 101 ARG A O 1
ATOM 815 N N . VAL A 1 102 ? 3.457 -0.277 -26.202 1.00 52.84 102 VAL A N 1
ATOM 816 C CA . VAL A 1 102 ? 2.185 0.105 -26.842 1.00 52.84 102 VAL A CA 1
ATOM 817 C C . VAL A 1 102 ? 0.965 -0.500 -26.118 1.00 52.84 102 VAL A C 1
ATOM 819 O O . VAL A 1 102 ? -0.173 -0.162 -26.442 1.00 52.84 102 VAL A O 1
ATOM 822 N N . HIS A 1 103 ? 1.183 -1.356 -25.114 1.00 42.78 103 HIS A N 1
ATOM 823 C CA . HIS A 1 103 ? 0.156 -2.109 -24.385 1.00 42.78 103 HIS A CA 1
ATOM 824 C C . HIS A 1 103 ? 0.243 -1.890 -22.873 1.00 42.78 103 HIS A C 1
ATOM 826 O O . HIS A 1 103 ? -0.829 -1.930 -22.230 1.00 42.78 103 HIS A O 1
#

pLDDT: mean 78.92, std 11.53, range [42.78, 93.0]

Radius of gyration: 18.85 Å; chains: 1; bounding box: 48×31×47 Å

Sequence (103 aa):
MAYIRELTNGKHQVCWRENARDDYGAPIRGKFVQRTETVDTAKQAERRKVAIELEIESGGQPSASADRASQPVAHYARMYFDALNSKIDQSTLEGYREIYRVH

Secondary structure (DSSP, 8-state):
--EEEE-TTS-EEEEEEEEEE-TTS-EEEEEEEEEEEEES-HHHHHHHHHHHHHHHHTT--TTHHHHHHS--HHHHHHHHHHHHTTTS-HHHHHHHHHHTT--